Protein AF-A0AAD6YZ02-F1 (afdb_monomer_lite)

InterPro domains:
  IPR029058 Alpha/Beta hydrolase fold [G3DSA:3.40.50.1820] (1-90)

pLDDT: mean 90.62, std 7.55, range [58.56, 98.56]

Secondary structure (DSSP, 8-state):
---HHHHHHHHHHHHHTT-HHHHTTHHHHSPPPSS----S--SEEEEEEEEESSS---HHHHHHHSEEEEEEEEEEEES-HHHH-SGGG-

Radius of gyration: 16.2 Å; chains: 1; bounding box: 40×27×39 Å

Sequence (90 aa):
MLNNTAILTTVSLYYLTSSFLSSVWIYTHNKIHLVYTKAPTEAPLLFSQYAYNVGLWPEEYVAKVGNLVFYKVHDFGGHFPGLNNPLEMI

Structure (mm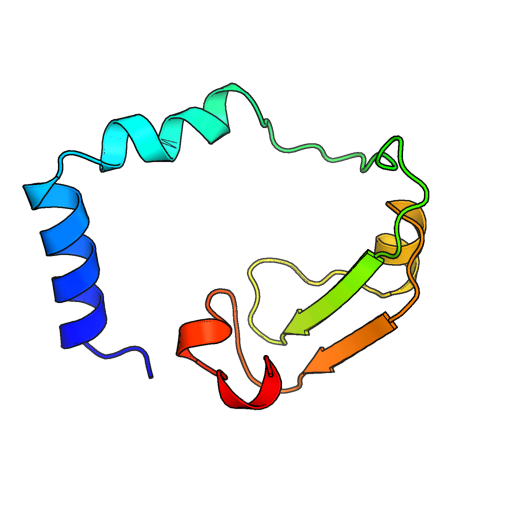CIF, N/CA/C/O backbone):
data_AF-A0AAD6YZ02-F1
#
_entry.id   AF-A0AAD6YZ02-F1
#
loop_
_atom_site.group_PDB
_atom_site.id
_atom_site.type_symbol
_atom_site.label_atom_id
_atom_site.label_alt_id
_atom_site.label_comp_id
_atom_site.label_asym_id
_atom_site.label_entity_id
_atom_site.label_seq_id
_atom_site.pdbx_PDB_ins_code
_atom_site.Cartn_x
_atom_site.Cartn_y
_atom_site.Cartn_z
_atom_site.occupancy
_atom_site.B_iso_or_equiv
_atom_site.auth_seq_id
_atom_site.auth_comp_id
_atom_site.auth_asym_id
_atom_site.auth_atom_id
_atom_site.pdbx_PDB_model_num
ATOM 1 N N . MET A 1 1 ? -16.035 -2.686 -0.615 1.00 58.91 1 MET A N 1
ATOM 2 C CA . MET A 1 1 ? -16.647 -1.396 -1.018 1.00 58.91 1 MET A CA 1
ATOM 3 C C . MET A 1 1 ? -16.513 -0.411 0.134 1.00 58.91 1 MET A C 1
ATOM 5 O O . MET A 1 1 ? -16.809 -0.791 1.261 1.00 58.91 1 MET A O 1
ATOM 9 N N . LEU A 1 2 ? -16.041 0.813 -0.125 1.00 74.38 2 LEU A N 1
ATOM 10 C CA . LEU A 1 2 ? -15.981 1.871 0.889 1.00 74.38 2 LEU A CA 1
ATOM 11 C C . LEU A 1 2 ? -17.413 2.325 1.212 1.00 74.38 2 LEU A C 1
ATOM 13 O O . LEU A 1 2 ? -18.121 2.798 0.330 1.00 74.38 2 LEU A O 1
ATOM 17 N N . ASN A 1 3 ? -17.848 2.142 2.454 1.00 83.50 3 ASN A N 1
ATOM 18 C CA . ASN A 1 3 ? -19.142 2.605 2.952 1.00 83.50 3 ASN A CA 1
ATOM 19 C C . ASN A 1 3 ? -18.937 3.387 4.261 1.00 83.50 3 ASN A C 1
ATOM 21 O O . ASN A 1 3 ? -17.837 3.392 4.820 1.00 83.50 3 ASN A O 1
ATOM 25 N N . ASN A 1 4 ? -19.987 4.046 4.762 1.00 81.31 4 ASN A N 1
ATOM 26 C CA . ASN A 1 4 ? -19.901 4.838 5.998 1.00 81.31 4 ASN A CA 1
ATOM 27 C C . ASN A 1 4 ? -19.389 4.006 7.189 1.00 81.31 4 ASN A C 1
ATOM 29 O O . ASN A 1 4 ? -18.628 4.515 8.009 1.00 81.31 4 ASN A O 1
ATOM 33 N N . THR A 1 5 ? -19.740 2.717 7.252 1.00 91.94 5 THR A N 1
ATOM 34 C CA . THR A 1 5 ? -19.246 1.794 8.281 1.00 91.94 5 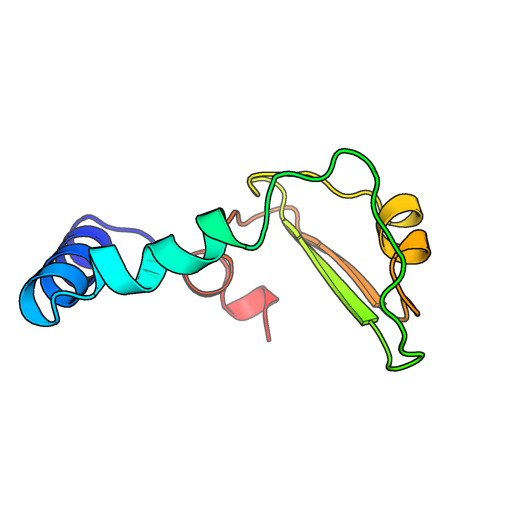THR A CA 1
ATOM 35 C C . THR A 1 5 ? -17.735 1.601 8.189 1.00 91.94 5 THR A C 1
ATOM 37 O O . THR A 1 5 ? -17.065 1.706 9.206 1.00 91.94 5 THR A O 1
ATOM 40 N N . ALA A 1 6 ? -17.177 1.392 6.995 1.00 91.25 6 ALA A N 1
ATOM 41 C CA . ALA A 1 6 ? -15.742 1.193 6.802 1.00 91.25 6 ALA A CA 1
ATOM 42 C C . ALA A 1 6 ? -14.930 2.410 7.270 1.00 91.25 6 ALA A C 1
ATOM 44 O O . ALA A 1 6 ? -13.927 2.249 7.960 1.00 91.25 6 ALA A O 1
ATOM 45 N N . ILE A 1 7 ? -15.401 3.623 6.962 1.00 94.62 7 ILE A N 1
ATOM 46 C CA . ILE A 1 7 ? -14.757 4.868 7.406 1.00 94.62 7 ILE A CA 1
ATOM 47 C C . ILE A 1 7 ? -14.773 4.957 8.934 1.00 94.62 7 ILE A C 1
ATOM 49 O O . ILE A 1 7 ? -13.724 5.151 9.547 1.00 94.62 7 ILE A O 1
ATOM 53 N N . LEU A 1 8 ? -15.945 4.783 9.555 1.00 96.62 8 LEU A N 1
ATOM 54 C CA . LEU A 1 8 ? -16.072 4.850 11.010 1.00 96.62 8 LEU A CA 1
ATOM 55 C C . LEU A 1 8 ? -15.236 3.770 11.693 1.00 96.62 8 LEU A C 1
ATOM 57 O O . LEU A 1 8 ? -14.523 4.079 12.637 1.00 96.62 8 LEU A O 1
ATOM 61 N N . THR A 1 9 ? -15.239 2.536 11.189 1.00 96.25 9 THR A N 1
ATOM 62 C CA . THR A 1 9 ? -14.413 1.454 11.731 1.00 96.25 9 THR A CA 1
ATOM 63 C C . THR A 1 9 ? -12.926 1.803 11.689 1.00 96.25 9 THR A C 1
ATOM 65 O O . THR A 1 9 ? -12.246 1.645 12.702 1.00 96.25 9 THR A O 1
ATOM 68 N N . THR A 1 10 ? -12.408 2.319 10.569 1.00 96.12 10 THR A N 1
ATOM 69 C CA . THR A 1 10 ? -10.991 2.702 10.468 1.00 96.12 10 THR A CA 1
ATOM 70 C C . THR A 1 10 ? -10.646 3.879 11.384 1.00 96.12 10 THR A C 1
ATOM 72 O O . THR A 1 10 ? -9.634 3.822 12.081 1.00 96.12 10 THR A O 1
ATOM 75 N N . VAL A 1 11 ? -11.485 4.919 11.440 1.00 97.00 11 VAL A N 1
ATOM 76 C CA . VAL A 1 11 ? -11.257 6.087 12.312 1.00 97.00 11 VAL A CA 1
ATOM 77 C C . VAL A 1 11 ? -11.334 5.698 13.789 1.00 97.00 11 VAL A C 1
ATOM 79 O O . VAL A 1 11 ? -10.453 6.064 14.566 1.00 97.00 11 VAL A O 1
ATOM 82 N N . SER A 1 12 ? -12.347 4.919 14.178 1.00 98.12 12 SER A N 1
ATOM 83 C CA . SER A 1 12 ? -12.488 4.402 15.539 1.00 98.12 12 SER A CA 1
ATOM 84 C C . SER A 1 12 ? -11.291 3.547 15.935 1.00 98.12 12 SER A C 1
ATOM 86 O O . SER A 1 12 ? -10.790 3.711 17.043 1.00 98.12 12 SER A O 1
ATOM 88 N N . LEU A 1 13 ? -10.786 2.691 15.039 1.00 98.06 13 LEU A N 1
ATOM 89 C CA . LEU A 1 13 ? -9.586 1.898 15.303 1.00 98.06 13 LEU A CA 1
ATOM 90 C C . LEU A 1 13 ? -8.380 2.801 15.583 1.00 98.06 13 LEU A C 1
ATOM 92 O O . LEU A 1 13 ? -7.766 2.667 16.635 1.00 98.06 13 LEU A O 1
ATOM 96 N N . TYR A 1 14 ? -8.093 3.760 14.695 1.00 98.25 14 TYR A N 1
ATOM 97 C CA . TYR A 1 14 ? -6.978 4.702 14.861 1.00 98.25 14 TYR A CA 1
ATOM 98 C C . TYR A 1 14 ? -7.057 5.495 16.171 1.00 98.25 14 TYR A C 1
ATOM 100 O O . TYR A 1 14 ? -6.025 5.738 16.801 1.00 98.25 14 TYR A O 1
ATOM 108 N N . TYR A 1 15 ? -8.266 5.904 16.569 1.00 98.19 15 TYR A N 1
ATOM 109 C CA . TYR A 1 15 ? -8.509 6.621 17.818 1.00 98.19 15 TYR A CA 1
ATOM 110 C C . TYR A 1 15 ? -8.257 5.729 19.038 1.00 98.19 15 TYR A C 1
ATOM 112 O O . TYR A 1 15 ? -7.463 6.085 19.908 1.00 98.19 15 TYR A O 1
ATOM 120 N N . LEU A 1 16 ? -8.879 4.545 19.078 1.00 98.56 16 LEU A N 1
ATOM 121 C CA . LEU A 1 16 ? -8.778 3.613 20.205 1.00 98.56 16 LEU A CA 1
ATOM 122 C C . LEU A 1 16 ? -7.348 3.104 20.425 1.00 98.56 16 LEU A C 1
ATOM 124 O O . LEU A 1 16 ? -6.975 2.809 21.556 1.00 98.56 16 LEU A O 1
ATOM 128 N N . THR A 1 17 ? -6.531 3.038 19.372 1.00 98.38 17 THR A N 1
ATOM 129 C CA . THR A 1 17 ? -5.128 2.608 19.452 1.00 98.38 17 THR A CA 1
ATOM 130 C C . THR A 1 17 ? -4.132 3.769 19.465 1.00 98.38 17 THR A C 1
ATOM 132 O O . THR A 1 17 ? -2.925 3.532 19.400 1.00 98.38 17 THR A O 1
ATOM 135 N N . SER A 1 18 ? -4.600 5.025 19.507 1.00 98.00 18 SER A N 1
ATOM 136 C CA . SER A 1 18 ? -3.760 6.237 19.452 1.00 98.00 18 SER A CA 1
ATOM 137 C C . SER A 1 18 ? -2.712 6.218 18.325 1.00 98.00 18 SER A C 1
ATOM 139 O O . SER A 1 18 ? -1.612 6.751 18.459 1.00 98.00 18 SER A O 1
ATOM 141 N N . SER A 1 19 ? -3.029 5.576 17.197 1.00 98.00 19 SER A N 1
ATOM 142 C CA . SER A 1 19 ? -2.031 5.248 16.167 1.00 98.00 19 SER A CA 1
ATOM 143 C C . SER A 1 19 ? -1.802 6.358 15.146 1.00 98.00 19 SER A C 1
ATOM 145 O O . SER A 1 19 ? -0.872 6.266 14.351 1.00 98.00 19 SER A O 1
ATOM 147 N N . PHE A 1 20 ? -2.602 7.430 15.164 1.00 97.44 20 PHE A N 1
ATOM 148 C CA . PHE A 1 20 ? -2.444 8.519 14.199 1.00 97.44 20 PHE A CA 1
ATOM 149 C C . PHE A 1 20 ? -1.038 9.135 14.256 1.00 97.44 20 PHE A C 1
ATOM 151 O O . PHE A 1 20 ? -0.342 9.143 13.242 1.00 97.44 20 PHE A O 1
ATOM 158 N N . LEU A 1 21 ? -0.580 9.572 15.437 1.00 95.25 21 LEU A N 1
ATOM 159 C CA . LEU A 1 21 ? 0.715 10.251 15.587 1.00 95.25 21 LEU A CA 1
ATOM 160 C C . LEU A 1 21 ? 1.904 9.378 15.171 1.00 95.25 21 LEU A C 1
ATOM 162 O O . LEU A 1 21 ? 2.816 9.867 14.508 1.00 95.25 21 LEU A O 1
ATOM 166 N N . SER A 1 22 ? 1.896 8.091 15.523 1.00 95.81 22 SER A N 1
ATOM 167 C CA . SER A 1 22 ? 2.964 7.172 15.122 1.00 95.81 22 SER A CA 1
ATOM 168 C C . SER A 1 22 ? 2.908 6.840 13.628 1.00 95.81 22 SER A C 1
ATOM 170 O O . SER A 1 22 ? 3.954 6.768 12.986 1.00 95.81 22 SER A O 1
ATOM 172 N N . SER A 1 23 ? 1.711 6.707 13.043 1.00 95.62 23 SER A N 1
ATOM 173 C CA . SER A 1 23 ? 1.540 6.370 11.621 1.00 95.62 23 SER A CA 1
ATOM 174 C C . SER A 1 23 ? 2.044 7.454 10.664 1.00 95.62 23 SER A C 1
ATOM 176 O O . SER A 1 23 ? 2.533 7.137 9.583 1.00 95.62 23 SER A O 1
ATOM 178 N N . VAL A 1 24 ? 1.977 8.732 11.057 1.00 95.44 24 VAL A N 1
ATOM 179 C CA . VAL A 1 24 ? 2.400 9.856 10.203 1.00 95.44 24 VAL A CA 1
ATOM 180 C C . VAL A 1 24 ? 3.899 10.160 10.291 1.00 95.44 24 VAL A C 1
ATOM 182 O O . VAL A 1 24 ? 4.408 10.976 9.525 1.00 95.44 24 VAL A O 1
ATOM 185 N N . TRP A 1 25 ? 4.642 9.491 11.177 1.00 94.12 25 TRP A N 1
ATOM 186 C CA . TRP A 1 25 ? 6.079 9.727 11.352 1.00 94.12 25 TRP A CA 1
ATOM 187 C C . TRP A 1 25 ? 6.901 9.443 10.085 1.00 94.12 25 TRP A C 1
ATOM 189 O O . TRP A 1 25 ? 7.921 10.084 9.841 1.00 94.12 25 TRP A O 1
ATOM 199 N N . ILE A 1 26 ? 6.428 8.543 9.220 1.00 93.31 26 ILE A N 1
ATOM 200 C CA . ILE A 1 26 ? 7.043 8.261 7.916 1.00 93.31 26 ILE A CA 1
ATOM 201 C C . ILE A 1 26 ? 7.254 9.525 7.067 1.00 93.31 26 ILE A C 1
ATOM 203 O O . ILE A 1 26 ? 8.269 9.627 6.379 1.00 93.31 26 ILE A O 1
ATOM 207 N N . TYR A 1 27 ? 6.357 10.511 7.155 1.00 91.31 27 TYR A N 1
ATOM 208 C CA . TYR A 1 27 ? 6.432 11.742 6.365 1.00 91.31 27 TYR A CA 1
ATOM 209 C C . TYR A 1 27 ? 7.578 12.672 6.787 1.00 91.31 27 TYR A C 1
ATOM 211 O O . TYR A 1 27 ? 7.976 13.540 6.012 1.00 91.31 27 TYR A O 1
ATOM 219 N N . THR A 1 28 ? 8.152 12.496 7.984 1.00 91.38 28 THR A N 1
ATOM 220 C CA . THR A 1 28 ? 9.342 13.260 8.398 1.00 91.38 28 THR A CA 1
ATOM 221 C C . THR A 1 28 ? 10.624 12.705 7.773 1.00 91.38 28 THR A C 1
ATOM 223 O O . THR A 1 28 ? 11.578 13.455 7.566 1.00 91.38 28 THR A O 1
ATOM 226 N N . HIS A 1 29 ? 10.623 11.414 7.420 1.00 87.44 29 HIS A N 1
ATOM 227 C CA . HIS A 1 29 ? 11.764 10.700 6.840 1.00 87.44 29 HIS A CA 1
ATOM 228 C C . HIS A 1 29 ? 11.690 10.620 5.313 1.00 87.44 29 HIS A C 1
ATOM 230 O O . HIS A 1 29 ? 12.712 10.723 4.643 1.00 87.44 29 HIS A O 1
ATOM 236 N N . ASN A 1 30 ? 10.485 10.472 4.760 1.00 83.94 30 ASN A N 1
ATOM 237 C CA . ASN A 1 30 ? 10.246 10.363 3.325 1.00 83.94 30 ASN A CA 1
ATO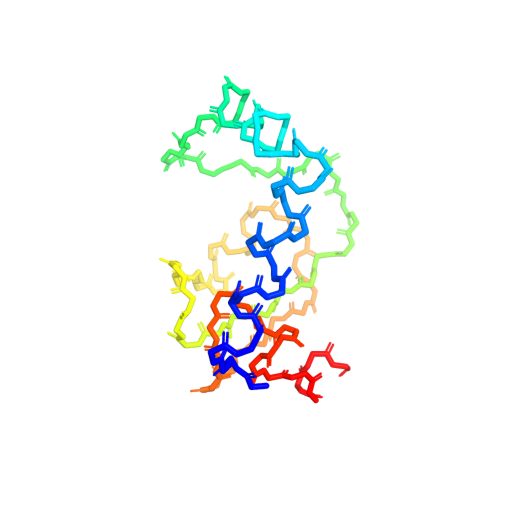M 238 C C . ASN A 1 30 ? 9.633 11.661 2.808 1.00 83.94 30 ASN A C 1
ATOM 240 O O . ASN A 1 30 ? 8.412 11.807 2.716 1.00 83.94 30 ASN A O 1
ATOM 244 N N . LYS A 1 31 ? 10.500 12.626 2.492 1.00 80.00 31 LYS A N 1
ATOM 245 C CA . LYS A 1 31 ? 10.075 13.848 1.807 1.00 80.00 31 LYS A CA 1
ATOM 246 C C . LYS A 1 31 ? 9.633 13.505 0.388 1.00 80.00 31 LYS A C 1
ATOM 248 O O . LYS A 1 31 ? 10.095 12.536 -0.204 1.00 80.00 31 LYS A O 1
ATOM 253 N N . ILE A 1 32 ? 8.748 14.324 -0.172 1.00 76.88 32 ILE A N 1
ATOM 254 C CA . ILE A 1 32 ? 8.366 14.188 -1.577 1.00 76.88 32 ILE A CA 1
ATOM 255 C C . ILE A 1 32 ? 9.621 14.396 -2.430 1.00 76.88 32 ILE A C 1
ATOM 257 O O . ILE A 1 32 ? 10.218 15.474 -2.422 1.00 76.88 32 ILE A O 1
ATOM 261 N N . HIS A 1 33 ? 10.019 13.355 -3.156 1.00 76.62 33 HIS A N 1
ATOM 262 C CA . HIS A 1 33 ? 11.115 13.406 -4.110 1.00 76.62 33 HIS A CA 1
ATOM 263 C C . HIS A 1 33 ? 10.544 13.634 -5.510 1.00 76.62 33 HIS A C 1
ATOM 265 O O . HIS A 1 33 ? 9.722 12.857 -5.983 1.00 76.62 33 HIS A O 1
ATOM 271 N N . LEU A 1 34 ? 10.995 14.698 -6.179 1.00 78.81 34 LEU A N 1
ATOM 272 C CA . LEU A 1 34 ? 10.663 14.955 -7.589 1.00 78.81 34 LEU A CA 1
ATOM 273 C C . LEU A 1 34 ? 11.532 14.131 -8.552 1.00 78.81 34 LEU A C 1
ATOM 275 O O . LEU A 1 34 ? 11.248 14.061 -9.744 1.00 78.81 34 LEU A O 1
ATOM 279 N N . VAL A 1 35 ? 12.603 13.528 -8.032 1.00 82.88 35 VAL A N 1
ATOM 280 C CA . VAL A 1 35 ? 13.528 12.676 -8.776 1.00 82.88 35 VAL A CA 1
ATOM 281 C C . VAL A 1 35 ? 13.453 11.278 -8.182 1.00 82.88 35 VAL A C 1
ATOM 283 O O . VAL A 1 35 ? 13.795 11.077 -7.018 1.00 82.88 35 VAL A O 1
ATOM 286 N N . TYR A 1 36 ? 12.998 10.324 -8.987 1.00 83.00 36 TYR A N 1
ATOM 287 C CA . TYR A 1 36 ? 12.921 8.922 -8.597 1.00 83.00 36 TYR A CA 1
ATOM 288 C C . TYR A 1 36 ? 14.288 8.251 -8.740 1.00 83.00 36 TYR A C 1
ATOM 290 O O . TYR A 1 36 ? 14.995 8.463 -9.726 1.00 83.00 36 TYR A O 1
ATOM 298 N N . THR A 1 37 ? 14.655 7.427 -7.762 1.00 86.94 37 THR A N 1
ATOM 299 C CA . THR A 1 37 ? 15.887 6.632 -7.766 1.00 86.94 37 THR A CA 1
ATOM 300 C C . THR A 1 37 ? 15.562 5.147 -7.899 1.00 86.94 37 THR A C 1
ATOM 302 O O . THR A 1 37 ? 14.481 4.699 -7.512 1.00 86.94 37 THR A O 1
ATOM 305 N N . LYS A 1 38 ? 16.496 4.369 -8.459 1.00 88.94 38 LYS A N 1
ATOM 306 C CA . LYS A 1 38 ? 16.390 2.905 -8.486 1.00 88.94 38 LYS A CA 1
ATOM 307 C C . LYS A 1 38 ? 16.701 2.354 -7.095 1.00 88.94 38 LYS A C 1
ATOM 309 O O . LYS A 1 38 ? 17.702 2.745 -6.490 1.00 88.94 38 LYS A O 1
ATOM 314 N N . ALA A 1 39 ? 15.874 1.436 -6.601 1.00 86.62 39 ALA A N 1
ATOM 315 C CA . ALA A 1 39 ? 16.194 0.699 -5.383 1.00 86.62 39 ALA A CA 1
ATOM 316 C C . ALA A 1 39 ? 17.479 -0.137 -5.589 1.00 86.62 39 ALA A C 1
ATOM 318 O O . ALA A 1 39 ? 17.667 -0.689 -6.676 1.00 86.62 39 ALA A O 1
ATOM 319 N N . PRO A 1 40 ? 18.368 -0.272 -4.584 1.00 92.25 40 PRO A N 1
ATOM 320 C CA . PRO A 1 40 ? 19.613 -1.036 -4.706 1.00 92.25 40 PRO A CA 1
ATOM 321 C C . PRO A 1 40 ? 19.356 -2.552 -4.602 1.00 92.25 40 PRO A C 1
ATOM 323 O O . PRO A 1 40 ? 19.853 -3.228 -3.707 1.00 92.25 40 PRO A O 1
ATOM 326 N N . THR A 1 41 ? 18.514 -3.081 -5.489 1.00 94.44 41 THR A N 1
ATOM 327 C CA . THR A 1 41 ? 18.128 -4.492 -5.571 1.00 94.44 41 THR A CA 1
ATOM 328 C C . THR A 1 41 ? 17.763 -4.855 -7.009 1.00 94.44 41 THR A C 1
ATOM 330 O O . THR A 1 41 ? 17.228 -4.032 -7.750 1.00 94.44 41 THR A O 1
ATOM 333 N N . GLU A 1 42 ? 18.020 -6.106 -7.386 1.00 95.06 42 GLU A N 1
ATOM 334 C CA . GLU A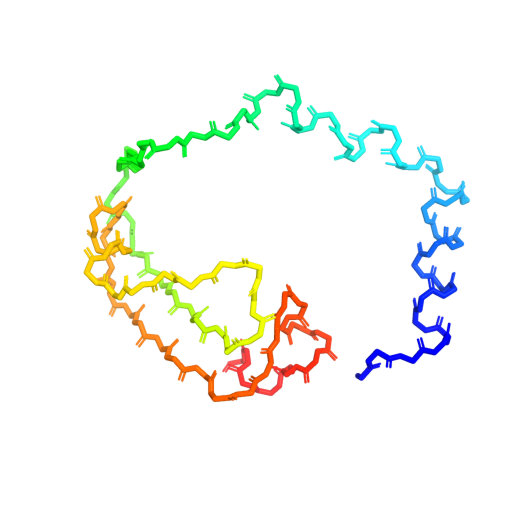 1 42 ? 17.586 -6.689 -8.665 1.00 95.06 42 GLU A CA 1
ATOM 335 C C . GLU A 1 42 ? 16.409 -7.661 -8.484 1.00 95.06 42 GLU A C 1
ATOM 337 O O . GLU A 1 42 ? 16.030 -8.373 -9.418 1.00 95.06 42 GLU A O 1
ATOM 342 N N . ALA A 1 43 ? 15.822 -7.700 -7.281 1.00 97.25 43 ALA A N 1
ATOM 343 C CA . ALA A 1 43 ? 14.622 -8.483 -7.021 1.00 97.25 43 ALA A CA 1
ATOM 344 C C . ALA A 1 43 ? 13.502 -8.103 -8.012 1.00 97.25 43 ALA A C 1
ATOM 346 O O . ALA A 1 43 ? 13.363 -6.919 -8.338 1.00 97.25 43 ALA A O 1
ATOM 347 N N . PRO A 1 44 ? 12.698 -9.077 -8.481 1.00 97.38 44 PRO A N 1
ATOM 348 C CA . PRO A 1 44 ? 11.606 -8.803 -9.406 1.00 97.38 44 PRO A CA 1
ATOM 349 C C . PRO A 1 44 ? 10.619 -7.774 -8.842 1.00 97.38 44 PRO A C 1
ATOM 351 O O . PRO A 1 44 ? 10.084 -7.947 -7.746 1.00 97.38 44 PRO A O 1
ATOM 354 N N . LEU A 1 45 ? 10.365 -6.714 -9.606 1.00 96.12 45 LEU A N 1
ATOM 355 C CA . LEU A 1 45 ? 9.352 -5.704 -9.326 1.00 96.12 45 LEU A CA 1
ATOM 356 C C . LEU A 1 45 ? 8.083 -6.034 -10.115 1.00 96.12 45 LEU A C 1
ATOM 358 O O . LEU A 1 45 ? 8.121 -6.202 -11.334 1.00 96.12 45 LEU A O 1
ATOM 362 N N . LEU A 1 46 ? 6.958 -6.093 -9.410 1.00 95.88 46 LEU A N 1
ATOM 363 C CA . LEU A 1 46 ? 5.626 -6.221 -9.988 1.00 95.88 46 LEU A CA 1
ATOM 364 C C . LEU A 1 46 ? 4.836 -4.961 -9.639 1.00 95.88 46 LEU A C 1
ATOM 366 O O . LEU A 1 46 ? 4.897 -4.493 -8.499 1.00 95.88 46 LEU A O 1
ATOM 370 N N . PHE A 1 47 ? 4.103 -4.410 -10.604 1.00 94.88 47 PHE A N 1
ATOM 371 C CA . PHE A 1 47 ? 3.362 -3.169 -10.406 1.00 94.88 47 PHE A CA 1
ATOM 372 C C . PHE A 1 47 ? 1.958 -3.223 -11.016 1.00 94.88 47 PHE A C 1
ATOM 374 O O . PHE A 1 47 ? 1.784 -3.560 -12.186 1.00 94.88 47 PHE A O 1
ATOM 381 N N . SER A 1 48 ? 0.962 -2.823 -10.223 1.00 94.38 48 SER A N 1
ATOM 382 C CA . SER A 1 48 ? -0.428 -2.664 -10.658 1.00 94.38 48 SER A CA 1
ATOM 383 C C . SER A 1 48 ? -0.830 -1.193 -10.599 1.00 94.38 48 SER A C 1
ATOM 385 O O . SER A 1 48 ? -0.888 -0.598 -9.520 1.00 94.38 48 SER A O 1
ATOM 387 N N . GLN A 1 49 ? -1.139 -0.609 -11.754 1.00 93.56 49 GLN A N 1
ATOM 388 C CA . GLN A 1 49 ? -1.665 0.746 -11.873 1.00 93.56 49 GLN A CA 1
ATOM 389 C C . GLN A 1 49 ? -3.196 0.714 -11.883 1.00 93.56 49 GLN A C 1
ATOM 391 O O . GLN A 1 49 ? -3.801 0.026 -12.697 1.00 93.56 49 GLN A O 1
ATOM 396 N N . TYR A 1 50 ? -3.826 1.511 -11.022 1.00 93.00 50 TYR A N 1
ATOM 397 C CA . TYR A 1 50 ? -5.283 1.656 -10.961 1.00 93.00 50 TYR A CA 1
ATOM 398 C C . TYR A 1 50 ? -5.706 3.050 -11.435 1.00 93.00 50 TYR A C 1
ATOM 400 O O . TYR A 1 50 ? -5.025 4.035 -11.130 1.00 93.00 50 TYR A O 1
ATOM 408 N N . ALA A 1 51 ? -6.825 3.135 -12.158 1.00 90.75 51 ALA A N 1
ATOM 409 C CA . ALA A 1 51 ? -7.296 4.362 -12.807 1.00 90.75 51 ALA A CA 1
ATOM 410 C C . ALA A 1 51 ? -7.500 5.558 -11.853 1.00 90.75 51 ALA A C 1
ATOM 412 O O . ALA A 1 51 ? -7.219 6.694 -12.229 1.00 90.75 51 ALA A O 1
ATOM 413 N N . TYR A 1 52 ? -7.948 5.320 -10.614 1.00 91.50 52 TYR A N 1
ATOM 414 C CA . TYR A 1 52 ? -8.271 6.371 -9.635 1.00 91.50 52 TYR A CA 1
ATOM 415 C C . TYR A 1 52 ? -7.270 6.449 -8.472 1.00 91.50 52 TYR A C 1
ATOM 417 O O . TYR A 1 52 ? -7.635 6.772 -7.337 1.00 91.50 52 TYR A O 1
ATOM 425 N N . ASN A 1 53 ? -6.015 6.057 -8.701 1.00 91.12 53 ASN A N 1
ATOM 426 C CA . ASN A 1 53 ? -4.963 6.197 -7.697 1.00 91.12 53 ASN A CA 1
ATOM 427 C C . ASN A 1 53 ? -4.508 7.666 -7.579 1.00 91.12 53 ASN A C 1
ATOM 429 O O . ASN A 1 53 ? -4.742 8.476 -8.471 1.00 91.12 53 ASN A O 1
ATOM 433 N N . VAL A 1 54 ? -3.839 8.013 -6.477 1.00 90.12 54 VAL A N 1
ATOM 434 C CA . VAL A 1 54 ? -3.343 9.378 -6.204 1.00 90.12 54 VAL A CA 1
ATOM 435 C C . VAL A 1 54 ? -2.334 9.842 -7.263 1.00 90.12 54 VAL A C 1
ATOM 437 O O . VAL A 1 54 ? -2.219 11.036 -7.525 1.00 90.12 54 VAL A O 1
ATOM 440 N N . GLY A 1 55 ? -1.619 8.902 -7.884 1.00 86.06 55 GLY A N 1
ATOM 441 C CA . GLY A 1 55 ? -0.714 9.155 -9.000 1.00 86.06 55 GLY A CA 1
ATOM 442 C C . GLY A 1 55 ? -0.876 8.117 -10.108 1.00 86.06 55 GLY A C 1
ATOM 443 O O . GLY A 1 55 ? -1.299 6.981 -9.863 1.00 86.06 55 GLY A O 1
ATOM 444 N N . LEU A 1 56 ? -0.516 8.520 -11.326 1.00 86.38 56 LEU A N 1
ATOM 445 C CA . LEU A 1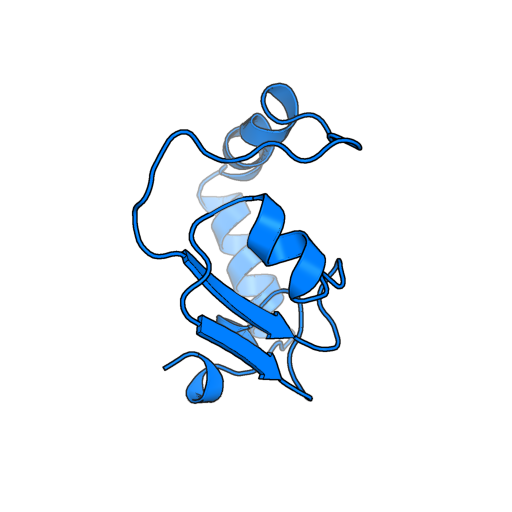 56 ? -0.470 7.661 -12.503 1.00 86.38 56 LEU A CA 1
ATOM 446 C C . LEU A 1 56 ? 0.984 7.471 -12.917 1.00 86.38 56 LEU A C 1
ATOM 448 O O . LEU A 1 56 ? 1.627 8.435 -13.325 1.00 86.38 56 LEU A O 1
ATOM 452 N N . TRP A 1 57 ? 1.480 6.237 -12.823 1.00 90.62 57 TRP A N 1
ATOM 453 C CA . TRP A 1 57 ? 2.847 5.883 -13.193 1.00 90.62 57 TRP A CA 1
ATOM 454 C C . TRP A 1 57 ? 2.853 5.015 -14.450 1.00 90.62 57 TRP A C 1
ATOM 456 O O . TRP A 1 57 ? 2.509 3.831 -14.371 1.00 90.62 57 TRP A O 1
ATOM 466 N N . PRO A 1 58 ? 3.233 5.586 -15.610 1.00 92.25 58 PRO A N 1
ATOM 467 C CA . PRO A 1 58 ? 3.398 4.810 -16.831 1.00 92.25 58 PRO A CA 1
ATOM 468 C C . PRO A 1 58 ? 4.498 3.760 -16.665 1.00 92.25 58 PRO A C 1
ATOM 470 O O . PRO A 1 58 ? 5.449 3.955 -15.897 1.00 92.25 58 PRO A O 1
ATOM 473 N N . GLU A 1 59 ? 4.376 2.659 -17.399 1.00 95.81 59 GLU A N 1
ATOM 474 C CA . GLU A 1 59 ? 5.285 1.512 -17.332 1.00 95.81 59 GLU A CA 1
ATOM 475 C C . GLU A 1 59 ? 6.756 1.922 -17.486 1.00 95.81 59 GLU A C 1
ATOM 477 O O . GLU A 1 59 ? 7.610 1.493 -16.711 1.00 95.81 59 GLU A O 1
ATOM 482 N N . GLU A 1 60 ? 7.053 2.846 -18.402 1.00 94.00 60 GLU A N 1
ATOM 483 C CA . GLU A 1 60 ? 8.412 3.308 -18.694 1.00 94.00 60 GLU A CA 1
ATOM 484 C C . GLU A 1 60 ? 9.052 4.062 -17.522 1.00 94.00 60 GLU A C 1
ATOM 486 O O . GLU A 1 60 ? 10.278 4.117 -17.407 1.00 94.00 60 GLU A O 1
ATOM 491 N N . TYR A 1 61 ? 8.244 4.669 -16.648 1.00 92.00 61 TYR A N 1
ATOM 492 C CA . TYR A 1 61 ? 8.732 5.311 -15.428 1.00 92.00 61 TYR A CA 1
ATOM 493 C C . TYR A 1 61 ? 8.960 4.284 -14.322 1.00 92.00 61 TYR A C 1
ATOM 495 O O . TYR A 1 61 ? 9.976 4.352 -13.630 1.00 92.00 61 TYR A O 1
ATOM 503 N N . VAL A 1 62 ? 8.065 3.303 -14.188 1.00 94.44 62 VAL A N 1
ATOM 504 C CA . VAL A 1 62 ? 8.207 2.221 -13.205 1.00 94.44 62 VAL A CA 1
ATOM 505 C C . VAL A 1 62 ? 9.425 1.344 -13.528 1.00 94.44 62 VAL A C 1
ATOM 507 O O . VAL A 1 62 ? 10.199 0.998 -12.637 1.00 94.44 62 VAL A O 1
ATOM 510 N N . ALA A 1 63 ? 9.680 1.068 -14.807 1.00 94.81 63 ALA A N 1
ATOM 511 C CA . ALA A 1 63 ? 10.846 0.308 -15.257 1.00 94.81 63 ALA A CA 1
ATOM 512 C C . ALA A 1 63 ? 12.190 0.985 -14.921 1.00 94.81 63 ALA A C 1
ATOM 514 O O . ALA A 1 63 ? 13.219 0.319 -14.844 1.00 94.81 63 ALA A O 1
ATOM 515 N N . LYS A 1 64 ? 12.212 2.306 -14.682 1.00 93.25 64 LYS A N 1
ATOM 516 C CA . LYS A 1 64 ? 13.434 3.029 -14.280 1.00 93.25 64 LYS A CA 1
ATOM 517 C C . LYS A 1 64 ? 13.769 2.868 -12.798 1.00 93.25 64 LYS A C 1
ATOM 519 O O . LYS A 1 64 ? 14.918 3.092 -12.420 1.00 93.25 64 LYS A O 1
ATOM 524 N N . VAL A 1 65 ? 12.796 2.505 -11.957 1.00 92.81 65 VAL A N 1
ATOM 525 C CA . VAL A 1 65 ? 12.976 2.450 -10.495 1.00 92.81 65 VAL A CA 1
ATOM 526 C C . VAL A 1 65 ? 13.276 1.045 -9.961 1.00 92.81 65 VAL A C 1
ATOM 528 O O . VAL A 1 65 ? 13.652 0.904 -8.796 1.00 92.81 65 VAL A O 1
ATOM 531 N N . GLY A 1 66 ? 13.187 0.007 -10.799 1.00 94.75 66 GLY A N 1
ATOM 532 C CA . GLY A 1 66 ? 13.489 -1.373 -10.412 1.00 94.75 66 GLY A CA 1
ATOM 533 C C . GLY A 1 66 ? 13.487 -2.355 -11.585 1.00 94.75 66 GLY A C 1
ATOM 534 O O . GLY A 1 66 ? 13.297 -1.969 -12.733 1.00 94.75 66 GLY A O 1
ATOM 535 N N . ASN A 1 67 ? 13.706 -3.637 -11.288 1.00 96.06 67 ASN A N 1
ATOM 536 C CA . ASN A 1 67 ? 13.652 -4.728 -12.264 1.00 96.06 67 ASN A CA 1
ATOM 537 C C . ASN A 1 67 ? 12.189 -5.118 -12.559 1.00 96.06 67 ASN A C 1
ATOM 539 O O . ASN A 1 67 ? 11.678 -6.082 -11.992 1.00 96.06 67 ASN A O 1
ATOM 543 N N . LEU A 1 68 ? 11.485 -4.317 -13.364 1.00 96.75 68 LEU A N 1
ATOM 544 C CA . LEU A 1 68 ? 10.066 -4.523 -13.668 1.00 96.75 68 LEU A CA 1
ATOM 545 C C . LEU A 1 68 ? 9.861 -5.778 -14.527 1.00 96.75 68 LEU A C 1
ATOM 547 O O . LEU A 1 68 ? 10.249 -5.808 -15.691 1.00 96.75 68 LEU A O 1
ATOM 551 N N . VAL A 1 69 ? 9.226 -6.799 -13.950 1.00 97.56 69 VAL A N 1
ATOM 552 C CA . VAL A 1 69 ? 8.913 -8.067 -14.637 1.00 97.56 69 VAL A CA 1
ATOM 553 C C . VAL A 1 69 ? 7.432 -8.218 -14.975 1.00 97.56 69 VAL A C 1
ATOM 555 O O . VAL A 1 69 ? 7.066 -9.076 -15.773 1.00 97.56 69 VAL A O 1
ATOM 558 N N . PHE A 1 70 ? 6.573 -7.416 -14.346 1.00 96.81 70 PHE A N 1
ATOM 559 C CA . PHE A 1 70 ? 5.131 -7.451 -14.552 1.00 96.81 70 PHE A CA 1
ATOM 560 C C . PHE A 1 70 ? 4.528 -6.068 -14.327 1.00 96.81 70 PHE A C 1
ATOM 562 O O . PHE A 1 70 ? 4.733 -5.461 -13.272 1.00 96.81 70 PHE A O 1
ATOM 569 N N . TYR A 1 71 ? 3.738 -5.613 -15.293 1.00 96.50 71 TYR A N 1
ATOM 570 C CA . TYR A 1 71 ? 2.981 -4.372 -15.227 1.00 96.50 71 TYR A CA 1
ATOM 571 C C . TYR A 1 71 ? 1.540 -4.637 -15.668 1.00 96.50 71 TYR A C 1
ATOM 573 O O . TYR A 1 71 ? 1.309 -5.214 -16.731 1.00 96.50 71 TYR A O 1
ATOM 581 N N . LYS A 1 72 ? 0.562 -4.230 -14.854 1.00 94.25 72 LYS A N 1
ATOM 582 C CA . LYS A 1 72 ? -0.864 -4.346 -15.189 1.00 94.25 72 LYS A CA 1
ATOM 583 C C . LYS A 1 72 ? -1.577 -3.030 -14.921 1.00 94.25 72 LYS A C 1
ATOM 585 O O . LYS A 1 72 ? -1.470 -2.470 -13.832 1.00 94.25 72 LYS A O 1
ATOM 590 N N . VAL A 1 73 ? -2.337 -2.561 -15.906 1.00 93.38 73 VAL A N 1
ATOM 591 C CA . VAL A 1 73 ? -3.265 -1.438 -15.745 1.00 93.38 73 VAL A CA 1
ATOM 592 C C . VAL A 1 73 ? -4.659 -1.997 -15.499 1.00 93.38 73 VAL A C 1
ATOM 594 O O . VAL A 1 73 ? -5.099 -2.910 -16.193 1.00 93.38 73 VAL A O 1
ATOM 597 N N . HIS A 1 74 ? -5.341 -1.455 -14.498 1.00 92.81 74 HIS A N 1
ATOM 598 C CA . HIS A 1 74 ? -6.715 -1.788 -14.161 1.00 92.81 74 HIS A CA 1
ATOM 599 C C . HIS A 1 74 ? -7.609 -0.575 -14.421 1.00 92.81 74 HIS A C 1
ATOM 601 O O . HIS A 1 74 ? -7.402 0.499 -13.844 1.00 92.81 74 HIS A O 1
ATOM 607 N N . ASP A 1 75 ? -8.647 -0.780 -15.230 1.00 91.81 75 ASP A N 1
ATOM 608 C CA . ASP A 1 75 ? -9.607 0.264 -15.617 1.00 91.81 75 ASP A CA 1
ATOM 609 C C . ASP A 1 75 ? -10.494 0.729 -14.450 1.00 91.81 75 ASP A C 1
ATOM 611 O O . ASP A 1 75 ? -11.141 1.773 -14.518 1.00 91.81 75 ASP A O 1
ATOM 615 N N . PHE A 1 76 ? -10.523 -0.037 -13.355 1.00 89.12 76 PHE A N 1
ATOM 616 C CA . PHE A 1 76 ? -11.313 0.252 -12.166 1.00 89.12 76 PHE A CA 1
ATOM 617 C C . PHE A 1 76 ? -10.521 0.011 -10.876 1.00 89.12 76 PHE A C 1
ATOM 619 O O . PHE A 1 76 ? -9.748 -0.941 -10.762 1.00 89.12 76 PHE A O 1
ATOM 626 N N . GLY A 1 77 ? -10.762 0.854 -9.871 1.00 88.62 77 GLY A N 1
ATOM 627 C CA . GLY A 1 77 ? -10.063 0.850 -8.584 1.00 88.62 77 GLY A CA 1
ATOM 628 C C . GLY A 1 77 ? -9.239 2.120 -8.374 1.00 88.62 77 GLY A C 1
ATOM 629 O O . GLY A 1 77 ? -8.957 2.862 -9.314 1.00 88.62 77 GLY A O 1
ATOM 630 N N . GLY A 1 78 ? -8.882 2.395 -7.121 1.00 91.38 78 GLY A N 1
ATOM 631 C CA . GLY A 1 78 ? -8.168 3.615 -6.749 1.00 91.38 78 GLY A CA 1
ATOM 632 C C . GLY A 1 78 ? -7.081 3.370 -5.716 1.00 91.38 78 GLY A C 1
ATOM 633 O O . GLY A 1 78 ? -6.471 2.307 -5.693 1.00 91.38 78 GLY A O 1
ATOM 634 N N . HIS A 1 79 ? -6.859 4.351 -4.842 1.00 92.31 79 HIS A N 1
ATOM 635 C CA . HIS A 1 79 ? -5.788 4.309 -3.840 1.00 92.31 79 HIS A CA 1
ATOM 636 C C . HIS A 1 79 ? -5.890 3.145 -2.838 1.00 92.31 79 HIS A C 1
ATOM 638 O O . HIS A 1 79 ? -4.881 2.708 -2.292 1.00 92.31 79 HIS A O 1
ATOM 644 N N . PHE A 1 80 ? -7.097 2.611 -2.621 1.00 92.06 80 PHE A N 1
ATOM 645 C CA . PHE A 1 80 ? -7.349 1.475 -1.731 1.00 92.06 80 PHE A CA 1
ATOM 646 C C . PHE A 1 80 ? -7.769 0.223 -2.528 1.00 92.06 80 PHE A C 1
ATOM 648 O O . PHE A 1 80 ? -8.920 -0.219 -2.407 1.00 92.06 80 PHE A O 1
ATOM 655 N N . PRO A 1 81 ? -6.881 -0.368 -3.355 1.00 89.88 81 PRO A N 1
ATOM 656 C CA . PRO A 1 81 ? -7.249 -1.453 -4.264 1.00 89.88 81 PRO A CA 1
ATOM 657 C C . PRO A 1 81 ? -7.757 -2.689 -3.515 1.00 89.88 81 PRO A C 1
ATOM 659 O O . PRO A 1 81 ? -8.796 -3.224 -3.882 1.00 89.88 81 PRO A O 1
ATOM 662 N N . GLY A 1 82 ? -7.155 -3.049 -2.376 1.00 88.75 82 GLY A N 1
ATOM 663 C CA . GLY A 1 82 ? -7.631 -4.168 -1.550 1.00 88.75 82 GLY A CA 1
ATOM 664 C C . GLY A 1 82 ? -9.045 -3.987 -0.971 1.00 88.75 82 GLY A C 1
ATOM 665 O O . GLY A 1 82 ? -9.692 -4.966 -0.616 1.00 88.75 82 GLY A O 1
ATOM 666 N N . LEU A 1 83 ? -9.565 -2.755 -0.899 1.00 88.50 83 LEU A N 1
ATOM 667 C CA . LEU A 1 83 ? -10.926 -2.471 -0.422 1.00 88.50 83 LEU A CA 1
ATOM 668 C C . LEU A 1 83 ? -11.934 -2.267 -1.567 1.00 88.50 83 LEU A C 1
ATOM 670 O O . LEU A 1 83 ? -13.141 -2.496 -1.397 1.00 88.50 83 LEU A O 1
ATOM 674 N N . ASN A 1 84 ? -11.472 -1.743 -2.704 1.00 83.81 84 ASN A N 1
ATOM 675 C CA . ASN A 1 84 ? -12.326 -1.318 -3.816 1.00 83.81 84 ASN A CA 1
ATOM 676 C C . ASN A 1 84 ? -12.325 -2.294 -4.992 1.00 83.81 84 ASN A C 1
ATOM 678 O O . ASN A 1 84 ? -13.34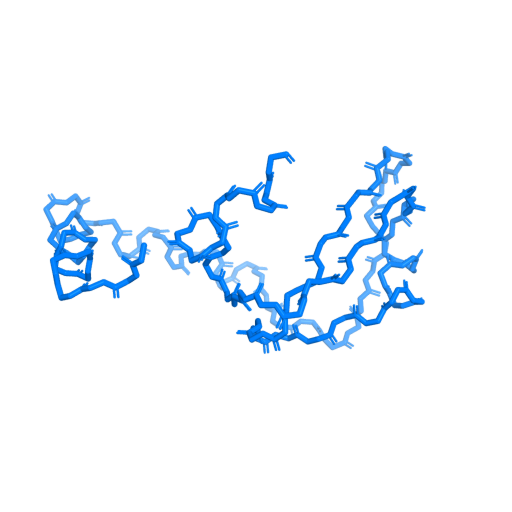6 -2.399 -5.662 1.00 83.81 84 ASN A O 1
ATOM 682 N N . ASN A 1 85 ? -11.229 -3.016 -5.209 1.00 84.56 85 ASN A N 1
ATOM 683 C CA . ASN A 1 85 ? -11.087 -3.991 -6.281 1.00 84.56 85 ASN A CA 1
ATOM 684 C C . ASN A 1 85 ? -10.305 -5.247 -5.820 1.00 84.56 85 ASN A C 1
ATOM 686 O O . ASN A 1 85 ? -9.234 -5.540 -6.346 1.00 84.56 85 ASN A O 1
ATOM 690 N N . PRO A 1 86 ? -10.803 -5.982 -4.805 1.00 84.62 86 PRO A N 1
ATOM 691 C CA . PRO A 1 86 ? -10.050 -7.070 -4.180 1.00 84.62 86 PRO A CA 1
ATOM 692 C C . PRO A 1 86 ? -9.806 -8.270 -5.103 1.00 84.62 86 PRO A C 1
ATOM 694 O O . PRO A 1 86 ? -8.786 -8.928 -4.959 1.00 84.62 86 PRO A O 1
ATOM 697 N N . LEU A 1 87 ? -10.715 -8.560 -6.041 1.00 85.38 87 LEU A N 1
ATOM 698 C CA . LEU A 1 87 ? -10.593 -9.719 -6.938 1.00 85.38 87 LEU A CA 1
ATOM 699 C C . LEU A 1 87 ? -9.498 -9.533 -7.989 1.00 85.38 87 LEU A C 1
ATOM 701 O O . LEU A 1 87 ? -8.854 -10.498 -8.372 1.00 85.38 87 LEU A O 1
ATOM 705 N N . GLU A 1 88 ? -9.265 -8.295 -8.420 1.00 83.50 88 GLU A N 1
ATOM 706 C CA . GLU A 1 88 ? -8.204 -7.965 -9.375 1.00 83.50 88 GLU A CA 1
ATOM 707 C C . GLU A 1 88 ? -6.817 -7.859 -8.723 1.00 83.50 88 GLU A C 1
ATOM 709 O O . GLU A 1 88 ? -5.822 -7.725 -9.434 1.00 83.50 88 GLU A O 1
ATOM 714 N N . MET A 1 89 ? -6.752 -7.895 -7.386 1.00 74.31 89 MET A N 1
ATOM 715 C CA . MET A 1 89 ? -5.510 -7.851 -6.608 1.00 74.31 89 MET A CA 1
ATOM 716 C C . MET A 1 89 ? -4.928 -9.249 -6.325 1.00 74.31 89 MET A C 1
ATOM 718 O O . MET A 1 89 ? -3.818 -9.330 -5.801 1.00 74.31 89 MET A O 1
ATOM 722 N N . ILE A 1 90 ? -5.688 -10.319 -6.601 1.00 58.56 90 ILE A N 1
ATOM 723 C CA . ILE A 1 90 ? -5.319 -11.723 -6.340 1.00 58.56 90 ILE A CA 1
ATOM 724 C C . ILE A 1 90 ? -4.557 -12.311 -7.527 1.00 58.56 90 ILE A C 1
ATOM 726 O O . ILE A 1 90 ? -4.980 -12.069 -8.680 1.00 58.56 90 ILE A O 1
#

Organism: NCBI:txid1033008

Foldseek 3Di:
DDDPVNVCVVVVVCVVVVCPVVVCVVCVVDPDDPDAAADPDAPEDEDEAEPAEPDGDDPVRVVRRYNYPYYYYDPHDYNCCCVTPVPVVD